Protein AF-A0A6G0QZG9-F1 (afdb_monomer)

Structure (mmCIF, N/CA/C/O backbone):
data_AF-A0A6G0QZG9-F1
#
_entry.id   AF-A0A6G0QZG9-F1
#
loop_
_atom_site.group_PDB
_atom_site.id
_atom_site.type_symbol
_atom_site.label_atom_id
_atom_site.label_alt_id
_atom_site.label_comp_id
_atom_site.label_asym_id
_atom_site.label_entity_id
_atom_site.label_seq_id
_atom_site.pdbx_PDB_ins_code
_atom_site.Cartn_x
_atom_site.Cartn_y
_atom_site.Cartn_z
_atom_site.occupancy
_atom_site.B_iso_or_equiv
_atom_site.auth_seq_id
_atom_site.auth_comp_id
_atom_site.auth_asym_id
_atom_site.auth_atom_id
_atom_site.pdbx_PDB_model_num
ATOM 1 N N . MET A 1 1 ? 0.981 11.782 -6.384 1.00 70.31 1 MET A N 1
ATOM 2 C CA . MET A 1 1 ? 1.969 10.908 -5.707 1.00 70.31 1 MET A CA 1
ATOM 3 C C . MET A 1 1 ? 1.257 9.768 -4.989 1.00 70.31 1 MET A C 1
ATOM 5 O O . MET A 1 1 ? 0.300 10.038 -4.273 1.00 70.31 1 MET A O 1
ATOM 9 N N . ILE A 1 2 ? 1.725 8.523 -5.145 1.00 73.62 2 ILE A N 1
ATOM 10 C CA . 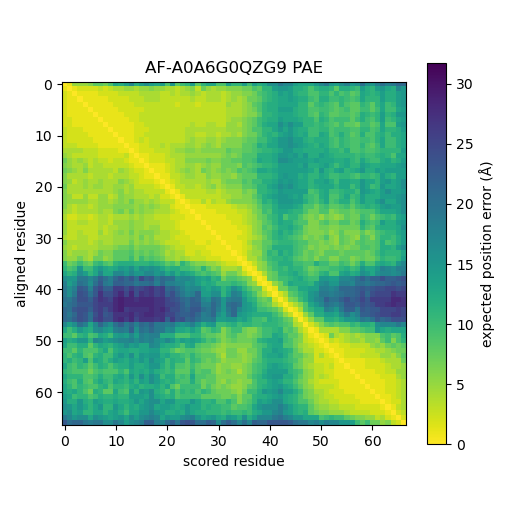ILE A 1 2 ? 1.129 7.322 -4.519 1.00 73.62 2 ILE A CA 1
ATOM 11 C C . ILE A 1 2 ? 1.026 7.436 -2.992 1.00 73.62 2 ILE A C 1
ATOM 13 O O . ILE A 1 2 ? 0.004 7.069 -2.422 1.00 73.62 2 ILE A O 1
ATOM 17 N N . VAL A 1 3 ? 2.043 8.000 -2.335 1.00 75.56 3 VAL A N 1
ATOM 18 C CA . VAL A 1 3 ? 2.071 8.170 -0.870 1.00 75.56 3 VAL A CA 1
ATOM 19 C C . VAL A 1 3 ? 0.908 9.034 -0.370 1.00 75.56 3 VAL A C 1
ATOM 21 O O . VAL A 1 3 ? 0.228 8.665 0.583 1.00 75.56 3 VAL A O 1
ATOM 24 N N . GLU A 1 4 ? 0.615 10.142 -1.050 1.00 77.75 4 GLU A N 1
ATOM 25 C CA . GLU A 1 4 ? -0.510 11.019 -0.698 1.00 77.75 4 GLU A CA 1
ATOM 26 C C . GLU A 1 4 ? -1.864 10.332 -0.909 1.00 77.75 4 GLU A C 1
ATOM 28 O O . GLU A 1 4 ? -2.797 10.520 -0.129 1.00 77.75 4 GLU A O 1
ATOM 33 N N . HIS A 1 5 ? -1.978 9.487 -1.936 1.00 81.69 5 HIS A N 1
ATOM 34 C CA . HIS A 1 5 ? -3.188 8.700 -2.154 1.00 81.69 5 HIS A CA 1
ATOM 35 C C . HIS A 1 5 ? -3.373 7.636 -1.062 1.00 81.69 5 HIS A C 1
ATOM 37 O O . HIS A 1 5 ? -4.468 7.486 -0.523 1.00 81.69 5 HIS A O 1
ATOM 43 N N . ALA A 1 6 ? -2.290 6.967 -0.661 1.00 82.88 6 ALA A N 1
ATOM 44 C CA . ALA A 1 6 ? -2.299 6.014 0.442 1.00 82.88 6 ALA A CA 1
ATOM 45 C C . ALA A 1 6 ? -2.689 6.677 1.774 1.00 82.88 6 ALA A C 1
ATOM 47 O O . ALA A 1 6 ? -3.496 6.121 2.515 1.00 82.88 6 ALA A O 1
ATOM 48 N N . ARG A 1 7 ? -2.209 7.900 2.047 1.00 83.81 7 ARG A N 1
ATOM 49 C CA . ARG A 1 7 ? -2.608 8.678 3.236 1.00 83.81 7 ARG A CA 1
ATOM 50 C C . ARG A 1 7 ? -4.109 8.960 3.249 1.00 83.81 7 ARG A C 1
ATOM 52 O O . ARG A 1 7 ? -4.767 8.744 4.263 1.00 83.81 7 ARG A O 1
ATOM 59 N N . LYS A 1 8 ? -4.674 9.373 2.110 1.00 85.94 8 LYS A N 1
ATOM 60 C CA . LYS A 1 8 ? -6.125 9.586 1.975 1.00 85.94 8 LYS A CA 1
ATOM 61 C C . LYS A 1 8 ? -6.921 8.298 2.193 1.00 85.94 8 LYS A C 1
ATOM 63 O O . LYS A 1 8 ? -7.975 8.341 2.822 1.00 85.94 8 LYS A O 1
ATOM 68 N N . LEU A 1 9 ? -6.424 7.159 1.707 1.00 84.12 9 LEU A N 1
ATOM 69 C CA . LEU A 1 9 ? -7.067 5.858 1.910 1.00 84.12 9 LEU A CA 1
ATOM 70 C C . LEU A 1 9 ? -7.043 5.418 3.374 1.00 84.12 9 LEU A C 1
ATOM 72 O O . LEU A 1 9 ? -8.067 4.960 3.863 1.00 84.12 9 LEU A O 1
ATOM 76 N N . VAL A 1 10 ? -5.932 5.617 4.087 1.00 86.94 10 VAL A N 1
ATOM 77 C CA . VAL A 1 10 ? -5.838 5.340 5.532 1.00 86.94 10 VAL A CA 1
ATOM 78 C C . VAL A 1 10 ? -6.918 6.095 6.311 1.00 86.94 10 VAL A C 1
ATOM 80 O O . VAL A 1 10 ? -7.605 5.503 7.143 1.00 86.94 10 VAL A O 1
ATOM 83 N N . VAL A 1 11 ? -7.124 7.377 5.987 1.00 85.94 11 VAL A N 1
ATOM 84 C CA . VAL A 1 11 ? -8.184 8.199 6.592 1.00 85.94 11 VAL A CA 1
ATOM 85 C C . VAL A 1 11 ? -9.572 7.689 6.200 1.00 85.94 11 VAL A C 1
ATOM 87 O O . VAL A 1 11 ? -10.433 7.521 7.062 1.00 85.94 11 VAL A O 1
ATOM 90 N N . LYS A 1 12 ? -9.797 7.402 4.912 1.00 87.75 12 LYS A N 1
ATOM 91 C CA . LYS A 1 12 ? -11.095 6.928 4.403 1.00 87.75 12 LYS A CA 1
ATOM 92 C C . LYS A 1 12 ? -11.503 5.583 5.011 1.00 87.75 12 LYS A C 1
ATOM 94 O O . LYS A 1 12 ? -12.675 5.385 5.307 1.00 87.75 12 LYS A O 1
ATOM 99 N N . LEU A 1 13 ? -10.539 4.689 5.211 1.00 85.25 13 LEU A N 1
ATOM 100 C CA . LEU A 1 13 ? -10.731 3.368 5.811 1.00 85.25 13 LEU A CA 1
ATOM 101 C C . LEU A 1 13 ? -10.726 3.401 7.347 1.00 85.25 13 LEU A C 1
ATOM 103 O O . LEU A 1 13 ? -10.875 2.353 7.964 1.00 85.25 13 LEU A O 1
ATOM 107 N N . ARG A 1 14 ? -10.569 4.583 7.968 1.00 87.75 14 ARG A N 1
ATOM 108 C CA . ARG A 1 14 ? -10.544 4.776 9.429 1.00 87.75 14 ARG A CA 1
ATOM 109 C C . ARG A 1 14 ? -9.577 3.823 10.144 1.00 87.75 14 ARG A C 1
ATOM 111 O O . ARG A 1 14 ? -9.880 3.324 11.224 1.00 87.75 14 ARG A O 1
ATOM 118 N N . ILE A 1 15 ? -8.413 3.574 9.541 1.00 83.38 15 ILE A N 1
ATOM 119 C CA . ILE A 1 15 ? -7.427 2.651 10.113 1.00 83.38 15 ILE A CA 1
ATOM 120 C C . ILE A 1 15 ? -6.889 3.255 11.425 1.00 83.38 15 ILE A C 1
ATOM 122 O O . ILE A 1 15 ? -6.393 4.392 11.400 1.00 83.38 15 ILE A O 1
ATOM 126 N N . PRO A 1 16 ? -6.961 2.528 12.558 1.00 86.12 16 PRO A N 1
ATOM 127 C CA . PRO A 1 16 ? -6.450 2.999 13.843 1.00 86.12 16 PRO A CA 1
ATOM 128 C C . PRO A 1 16 ? -4.969 3.382 13.743 1.00 86.12 16 PRO A C 1
ATOM 130 O O . PRO A 1 16 ? -4.231 2.660 13.074 1.00 86.12 16 PRO A O 1
ATOM 133 N N . PRO A 1 17 ? -4.497 4.449 14.421 1.00 83.00 17 PRO A N 1
ATOM 134 C CA . PRO A 1 17 ? -3.100 4.899 14.360 1.00 83.00 17 PRO A CA 1
ATOM 135 C C . PRO A 1 17 ? -2.074 3.787 14.611 1.00 83.00 17 PRO A C 1
ATOM 137 O O . PRO A 1 17 ? -1.030 3.750 13.967 1.00 83.00 17 PRO A O 1
ATOM 140 N N . GLU A 1 18 ? -2.408 2.844 15.492 1.00 87.12 18 GLU A N 1
ATOM 141 C CA . GLU A 1 18 ? -1.588 1.680 15.852 1.00 87.12 18 GLU A CA 1
ATOM 142 C C . GLU A 1 18 ? -1.372 0.701 14.686 1.00 87.12 18 GLU A C 1
ATOM 144 O O . GLU A 1 18 ? -0.372 -0.010 14.638 1.00 87.12 18 GLU A O 1
ATOM 149 N N . GLN A 1 19 ? -2.299 0.683 13.726 1.00 81.12 19 GLN A N 1
ATOM 150 C CA . GLN A 1 19 ? -2.292 -0.186 12.549 1.00 81.12 19 GLN A CA 1
ATOM 151 C C . GLN A 1 19 ? -1.907 0.564 11.268 1.00 81.12 19 GLN A C 1
ATOM 153 O O . GLN A 1 19 ? -1.865 -0.031 10.188 1.00 81.12 19 GLN A O 1
ATOM 158 N N . GLN A 1 20 ? -1.642 1.873 11.349 1.00 81.69 20 GLN A N 1
ATOM 159 C CA . GLN A 1 20 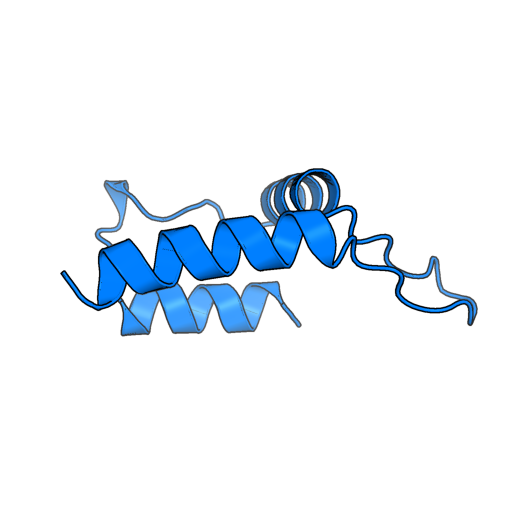? -1.317 2.649 10.161 1.00 81.69 20 GLN A CA 1
ATOM 160 C C . GLN A 1 20 ? 0.074 2.274 9.644 1.00 81.69 20 GLN A C 1
ATOM 162 O O . GLN A 1 20 ? 1.064 2.356 10.380 1.00 81.69 20 GLN A O 1
ATOM 167 N N . PRO A 1 21 ? 0.198 1.905 8.358 1.00 79.25 21 PRO A N 1
ATOM 168 C CA . PRO A 1 21 ? 1.506 1.701 7.765 1.00 79.25 21 PRO A CA 1
ATOM 169 C C . PRO A 1 21 ? 2.296 3.014 7.792 1.00 79.25 21 PRO A C 1
ATOM 171 O O . PRO A 1 21 ? 1.756 4.096 7.558 1.00 79.25 21 PRO A O 1
ATOM 174 N N . ARG A 1 22 ? 3.609 2.933 8.029 1.00 85.88 22 ARG A N 1
ATOM 175 C CA . ARG A 1 22 ? 4.503 4.096 7.932 1.00 85.88 22 ARG A CA 1
ATOM 176 C C . ARG A 1 22 ? 4.685 4.481 6.464 1.00 85.88 22 ARG A C 1
ATOM 178 O O . ARG A 1 22 ? 5.621 4.023 5.819 1.00 85.88 22 ARG A O 1
ATOM 185 N N . LEU A 1 23 ? 3.783 5.314 5.943 1.00 81.12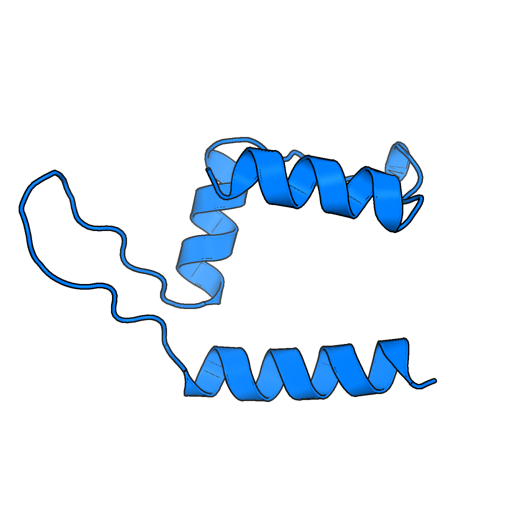 23 LEU A N 1
ATOM 186 C CA . LEU A 1 23 ? 3.716 5.755 4.542 1.00 81.12 23 LEU A CA 1
ATOM 187 C C . LEU A 1 23 ? 4.863 6.715 4.159 1.00 81.12 23 LEU A C 1
ATOM 189 O O . LEU A 1 23 ? 4.645 7.897 3.891 1.00 81.12 23 LEU A O 1
ATOM 193 N N . GLY A 1 24 ? 6.094 6.204 4.160 1.00 80.69 24 GLY A N 1
ATOM 194 C CA . GLY A 1 24 ? 7.312 6.893 3.729 1.00 80.69 24 GLY A CA 1
ATOM 195 C C . GLY A 1 24 ? 8.012 6.192 2.554 1.00 80.69 24 GLY A C 1
ATOM 196 O O . GLY A 1 24 ? 7.470 5.233 1.995 1.00 80.69 24 GLY A O 1
ATOM 197 N N . PRO A 1 25 ? 9.231 6.629 2.187 1.00 77.88 25 PRO A N 1
ATOM 198 C CA . PRO A 1 25 ? 9.987 6.061 1.067 1.00 77.88 25 PRO A CA 1
ATOM 199 C C . PRO A 1 25 ? 10.201 4.547 1.182 1.00 77.88 25 PRO A C 1
ATOM 201 O O . PRO A 1 25 ? 10.002 3.824 0.212 1.00 77.88 25 PRO A O 1
ATOM 204 N N . SER A 1 26 ? 10.517 4.041 2.378 1.00 80.50 26 SER A N 1
ATOM 205 C CA . SER A 1 26 ? 10.716 2.603 2.607 1.00 80.50 26 SER A CA 1
ATOM 206 C C . SER A 1 26 ? 9.441 1.788 2.3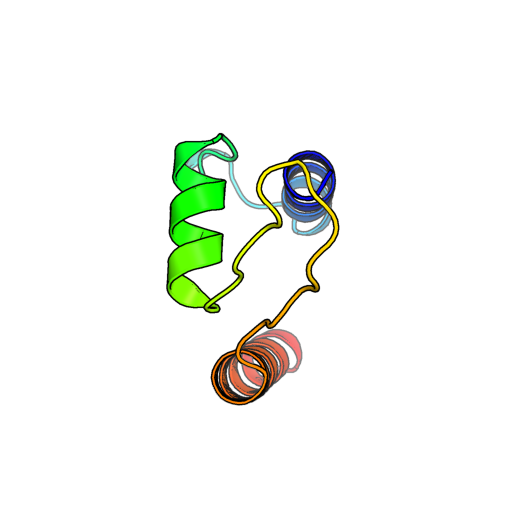81 1.00 80.50 26 SER A C 1
ATOM 208 O O . SER A 1 26 ? 9.498 0.710 1.800 1.00 80.50 26 SER A O 1
ATOM 210 N N . TRP A 1 27 ? 8.275 2.310 2.778 1.00 84.00 27 TRP A N 1
ATOM 211 C CA . TRP A 1 27 ? 6.990 1.659 2.497 1.00 84.00 27 TRP A CA 1
ATOM 212 C C . TRP A 1 27 ? 6.698 1.629 1.000 1.00 84.00 27 TRP A C 1
ATOM 214 O O . TRP A 1 27 ? 6.256 0.605 0.487 1.00 84.00 27 TRP A O 1
ATOM 224 N N . LEU A 1 28 ? 7.002 2.720 0.293 1.00 78.81 28 LEU A N 1
ATOM 225 C CA . LEU A 1 28 ? 6.852 2.775 -1.155 1.00 78.81 28 LEU A CA 1
ATOM 226 C C . LEU A 1 28 ? 7.779 1.766 -1.850 1.00 78.81 28 LEU A C 1
ATOM 228 O O . LEU A 1 28 ? 7.330 1.082 -2.762 1.00 78.81 28 LEU A O 1
ATOM 232 N N . HIS A 1 29 ? 9.022 1.605 -1.389 1.00 76.81 29 HIS A N 1
ATOM 233 C CA . HIS A 1 29 ? 9.939 0.582 -1.900 1.00 76.81 29 HIS A CA 1
ATOM 234 C C . HIS A 1 29 ? 9.446 -0.846 -1.641 1.00 76.81 29 HIS A C 1
ATOM 236 O O . HIS A 1 29 ? 9.499 -1.682 -2.541 1.00 76.81 29 HIS A O 1
ATOM 242 N N . CYS A 1 30 ? 8.912 -1.134 -0.451 1.00 81.44 30 CYS A N 1
ATOM 243 C CA . CYS A 1 30 ? 8.313 -2.439 -0.165 1.00 81.44 30 CYS A CA 1
ATOM 244 C C . CYS A 1 30 ? 7.078 -2.701 -1.039 1.00 81.44 30 CYS A C 1
ATOM 246 O O . CYS A 1 30 ? 6.908 -3.805 -1.552 1.00 81.44 30 CYS A O 1
ATOM 248 N N . LEU A 1 31 ? 6.235 -1.684 -1.243 1.00 77.88 31 LEU A N 1
ATOM 249 C CA . LEU A 1 31 ? 5.084 -1.750 -2.142 1.00 77.88 31 LEU A CA 1
ATOM 250 C C . LEU A 1 31 ? 5.536 -2.046 -3.579 1.00 77.88 31 LEU A C 1
ATOM 252 O O . LEU A 1 31 ? 4.979 -2.920 -4.238 1.00 77.88 31 LEU A O 1
ATOM 256 N N . GLN A 1 32 ? 6.579 -1.359 -4.043 1.00 76.19 32 GLN A N 1
ATOM 257 C CA . GLN A 1 32 ? 7.158 -1.568 -5.366 1.00 76.19 32 GLN A CA 1
ATOM 258 C C . GLN A 1 32 ? 7.681 -2.991 -5.539 1.00 76.19 32 GLN A C 1
ATOM 260 O O . GLN A 1 32 ? 7.317 -3.658 -6.503 1.00 76.19 32 GLN A O 1
ATOM 265 N N . ALA A 1 33 ? 8.484 -3.472 -4.588 1.00 77.62 33 ALA A N 1
ATOM 266 C CA . ALA A 1 33 ? 9.030 -4.823 -4.618 1.00 77.62 33 ALA A CA 1
ATOM 267 C C . ALA A 1 33 ? 7.921 -5.884 -4.628 1.00 77.62 33 ALA A C 1
ATOM 269 O O . ALA A 1 33 ? 8.000 -6.850 -5.382 1.00 77.62 33 ALA A O 1
ATOM 270 N N . ARG A 1 34 ? 6.859 -5.675 -3.841 1.00 76.31 34 ARG A N 1
ATOM 271 C CA . ARG A 1 34 ? 5.742 -6.617 -3.725 1.00 76.31 34 ARG A CA 1
ATOM 272 C C . ARG A 1 34 ? 4.947 -6.776 -5.018 1.00 76.31 34 ARG A C 1
ATOM 274 O O . ARG A 1 34 ? 4.550 -7.887 -5.340 1.00 76.31 34 ARG A O 1
ATOM 281 N N . TYR A 1 35 ? 4.715 -5.686 -5.743 1.00 72.50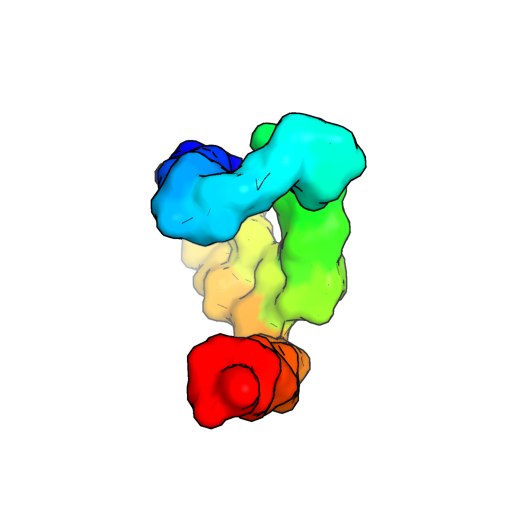 35 TYR A N 1
ATOM 282 C CA . TYR A 1 35 ? 3.905 -5.692 -6.969 1.00 72.50 35 TYR A CA 1
ATOM 283 C C . TYR A 1 35 ? 4.749 -5.649 -8.252 1.00 72.50 35 TYR A C 1
ATOM 285 O O . TYR A 1 35 ? 4.219 -5.478 -9.350 1.00 72.50 35 TYR A O 1
ATOM 293 N N . GLY A 1 36 ? 6.074 -5.776 -8.125 1.00 65.94 36 GLY A N 1
ATOM 294 C 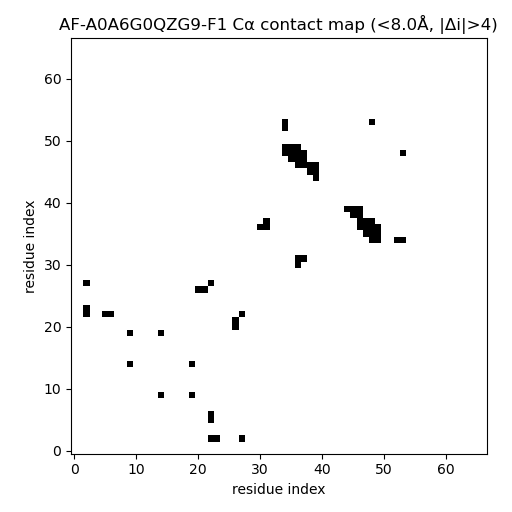CA . GLY A 1 36 ? 7.006 -5.677 -9.245 1.00 65.94 36 GLY A CA 1
ATOM 295 C C . GLY A 1 36 ? 6.994 -4.312 -9.939 1.00 65.94 36 GLY A C 1
ATOM 296 O O . GLY A 1 36 ? 7.387 -4.230 -11.096 1.00 65.94 36 GLY A O 1
ATOM 297 N N . VAL A 1 37 ? 6.539 -3.250 -9.264 1.00 66.81 37 VAL A N 1
ATOM 298 C CA . VAL A 1 37 ? 6.416 -1.904 -9.844 1.00 66.81 37 VAL A CA 1
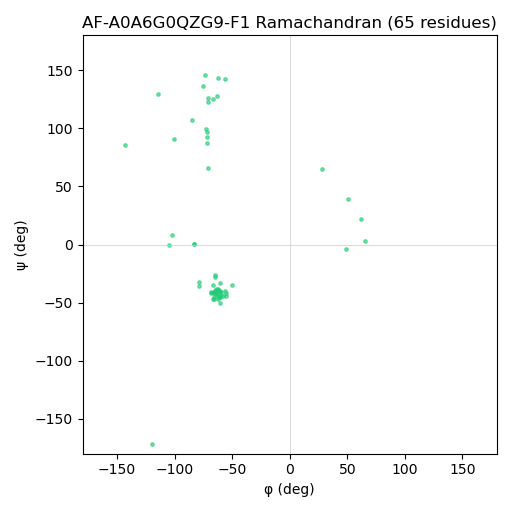ATOM 299 C C . VAL A 1 37 ? 7.815 -1.314 -10.004 1.00 66.81 37 VAL A C 1
ATOM 301 O O . VAL A 1 37 ? 8.407 -0.805 -9.048 1.00 66.81 37 VAL A O 1
ATOM 304 N N . LYS A 1 38 ? 8.356 -1.371 -11.220 1.00 60.38 38 LYS A N 1
ATOM 305 C CA . LYS A 1 38 ? 9.589 -0.667 -11.582 1.00 60.38 38 LYS A CA 1
ATOM 306 C C . LYS A 1 38 ? 9.234 0.764 -11.988 1.00 60.38 38 LYS A C 1
ATOM 308 O O . LYS A 1 38 ? 8.675 0.974 -13.055 1.00 60.38 38 LYS A O 1
ATOM 313 N N . TRP A 1 39 ? 9.546 1.747 -11.142 1.00 55.91 39 TRP A N 1
ATOM 314 C CA . TRP A 1 39 ? 9.414 3.155 -11.533 1.00 55.91 39 TRP A CA 1
ATOM 315 C C . TRP A 1 39 ? 10.523 3.548 -12.518 1.00 55.91 39 TRP A C 1
ATOM 317 O O . TRP A 1 39 ? 11.659 3.088 -12.349 1.00 55.91 39 TRP A O 1
ATOM 327 N N . PRO A 1 40 ? 10.248 4.439 -13.489 1.00 52.84 40 PRO A N 1
ATOM 328 C CA . PRO A 1 40 ? 11.284 4.959 -14.364 1.00 52.84 40 PRO A CA 1
ATOM 329 C C . PRO A 1 40 ? 12.295 5.750 -13.529 1.00 52.84 40 PRO A C 1
ATOM 331 O O . PRO A 1 40 ? 11.934 6.671 -12.790 1.00 52.84 40 PRO A O 1
ATOM 334 N N . ARG A 1 41 ? 13.585 5.438 -13.667 1.00 48.38 41 ARG A N 1
ATOM 335 C CA . ARG A 1 41 ? 14.641 6.365 -13.249 1.00 48.38 41 ARG A CA 1
ATOM 336 C C . ARG A 1 41 ? 14.666 7.524 -14.238 1.00 48.38 41 ARG A C 1
ATOM 338 O O . ARG A 1 41 ? 15.337 7.390 -15.242 1.00 48.38 41 ARG A O 1
ATOM 345 N N . ALA A 1 42 ? 13.953 8.619 -13.973 1.00 46.50 42 ALA A N 1
ATOM 346 C CA . ALA A 1 42 ? 14.065 9.938 -14.633 1.00 46.50 42 ALA A CA 1
ATOM 347 C C . ALA A 1 42 ? 14.075 10.020 -16.190 1.00 46.50 42 ALA A C 1
ATOM 349 O O . ALA A 1 42 ? 14.050 11.122 -16.723 1.00 46.50 42 ALA A O 1
ATOM 350 N N . PHE A 1 43 ? 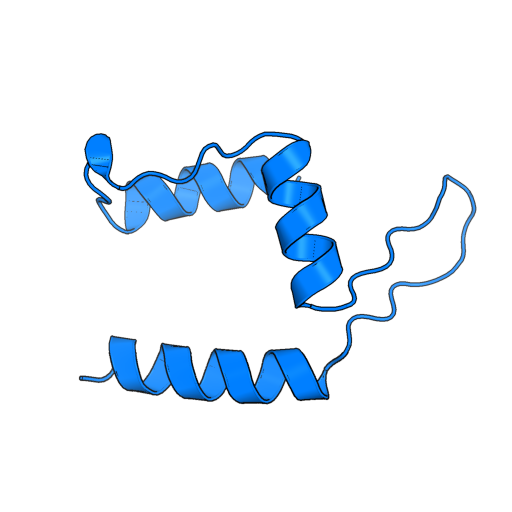14.055 8.912 -16.928 1.00 44.44 43 PHE A N 1
ATOM 351 C CA . PHE A 1 43 ? 14.207 8.821 -18.375 1.00 44.44 43 PHE A CA 1
ATOM 352 C C . PHE A 1 43 ? 13.287 7.707 -18.894 1.00 44.44 43 PHE A C 1
ATOM 354 O O . PHE A 1 43 ? 13.672 6.552 -19.012 1.00 44.44 43 PHE A O 1
ATOM 361 N N . GLY A 1 44 ? 12.029 8.068 -19.139 1.00 47.69 44 GLY A N 1
ATOM 362 C CA . GLY A 1 44 ? 11.310 7.678 -20.356 1.00 47.69 44 GLY A CA 1
ATOM 363 C C . GLY A 1 44 ? 10.956 6.218 -20.668 1.00 47.69 44 GLY A C 1
ATOM 364 O O . GLY A 1 44 ? 10.371 6.024 -21.725 1.00 47.69 44 GLY A O 1
ATOM 365 N N . GLU A 1 45 ? 11.227 5.214 -19.831 1.00 44.12 45 GLU A N 1
ATOM 366 C CA . GLU A 1 45 ? 10.829 3.824 -20.137 1.00 44.12 45 GLU A CA 1
ATOM 367 C C . GLU A 1 45 ? 9.771 3.269 -19.167 1.00 44.12 45 GLU A C 1
ATOM 369 O O . GLU A 1 45 ? 9.881 3.372 -17.943 1.00 44.12 45 GLU A O 1
ATOM 374 N N . SER A 1 46 ? 8.704 2.722 -19.754 1.00 47.78 46 SER A N 1
ATOM 375 C CA . SER A 1 46 ? 7.397 2.449 -19.148 1.00 47.78 46 SER A CA 1
ATOM 376 C C . SER A 1 46 ? 7.349 1.300 -18.125 1.00 47.78 46 SER A C 1
ATOM 378 O O . SER A 1 46 ? 7.630 0.142 -18.426 1.00 47.78 46 SER A O 1
ATOM 380 N N . ASP A 1 47 ? 6.905 1.649 -16.917 1.00 53.53 47 ASP A N 1
ATOM 381 C CA . ASP A 1 47 ? 5.740 1.124 -16.175 1.00 53.53 47 ASP A CA 1
ATOM 382 C C . ASP A 1 47 ? 5.285 -0.328 -16.440 1.00 53.53 47 ASP A C 1
ATOM 384 O O . ASP A 1 47 ? 4.178 -0.598 -16.905 1.00 53.53 47 ASP A O 1
ATOM 388 N N 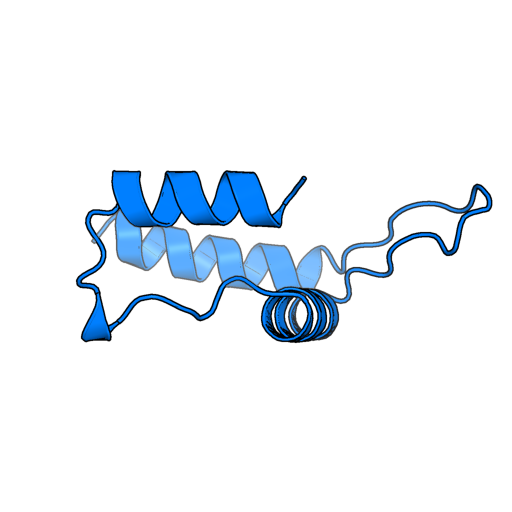. SER A 1 48 ? 6.125 -1.301 -16.095 1.00 55.09 48 SER A N 1
ATOM 389 C CA . SER A 1 48 ? 5.702 -2.705 -16.053 1.00 55.09 48 SER A CA 1
ATOM 390 C C . SER A 1 48 ? 5.421 -3.118 -14.613 1.00 55.09 48 SER A C 1
ATOM 392 O O . SER A 1 48 ? 6.317 -3.548 -13.889 1.00 55.09 48 SER A O 1
ATOM 394 N N . VAL A 1 49 ? 4.169 -2.950 -14.189 1.00 58.50 49 VAL A N 1
ATOM 395 C CA . VAL A 1 49 ? 3.625 -3.597 -12.988 1.00 58.50 49 VAL A CA 1
ATOM 396 C C . VAL A 1 49 ? 3.368 -5.065 -13.320 1.00 58.50 49 VAL A C 1
ATOM 398 O O . VAL A 1 49 ? 2.832 -5.366 -14.386 1.00 58.50 49 VAL A O 1
ATOM 401 N N . ASN A 1 50 ? 3.731 -5.991 -12.428 1.00 67.81 50 ASN A N 1
ATOM 402 C CA . ASN A 1 50 ? 3.399 -7.398 -12.636 1.00 67.81 50 ASN A CA 1
ATOM 403 C C . ASN A 1 50 ? 1.889 -7.595 -12.415 1.00 67.81 50 ASN A C 1
ATOM 405 O O . ASN A 1 50 ? 1.417 -7.709 -11.281 1.00 67.81 50 ASN A O 1
ATOM 409 N N . MET A 1 51 ? 1.135 -7.585 -13.515 1.00 64.94 51 MET A N 1
ATOM 410 C CA . MET A 1 51 ? -0.326 -7.635 -13.505 1.00 64.94 51 MET A CA 1
ATOM 411 C C . MET A 1 51 ? -0.873 -8.947 -12.936 1.00 64.94 51 MET A C 1
ATOM 413 O O . MET A 1 51 ? -1.942 -8.917 -12.333 1.00 64.94 51 MET A O 1
ATOM 417 N N . ASP A 1 52 ? -0.141 -10.059 -13.042 1.00 71.12 52 ASP A N 1
ATOM 418 C CA . ASP A 1 52 ? -0.556 -11.348 -12.475 1.00 71.12 52 ASP A CA 1
ATOM 419 C C . ASP A 1 52 ? -0.564 -11.295 -10.941 1.00 71.12 52 ASP A C 1
ATOM 421 O O . ASP A 1 52 ? -1.555 -11.636 -10.293 1.00 71.12 52 ASP A O 1
ATOM 425 N N . VAL A 1 53 ? 0.510 -10.757 -10.350 1.00 69.44 53 VAL A N 1
ATOM 426 C CA . VAL A 1 53 ? 0.620 -10.580 -8.891 1.00 69.44 53 VAL A CA 1
ATOM 427 C C . VAL A 1 53 ? -0.444 -9.611 -8.373 1.00 69.44 53 VAL A C 1
ATOM 429 O O . VAL A 1 53 ? -1.036 -9.832 -7.313 1.00 69.44 53 VAL A O 1
ATOM 432 N N . VAL A 1 54 ? -0.717 -8.541 -9.123 1.00 70.56 54 VAL A N 1
ATOM 433 C CA . VAL A 1 54 ? -1.760 -7.570 -8.769 1.00 70.56 54 VAL A CA 1
ATOM 434 C C . VAL A 1 54 ? -3.155 -8.182 -8.886 1.00 70.56 54 VAL A C 1
ATOM 436 O O . VAL A 1 54 ? -3.981 -7.946 -8.006 1.00 70.56 54 VAL A O 1
ATOM 439 N N . ALA A 1 55 ? -3.436 -8.979 -9.917 1.00 73.06 55 ALA A N 1
ATOM 440 C CA . ALA A 1 55 ? -4.751 -9.579 -10.132 1.00 73.06 55 ALA A CA 1
ATOM 441 C C . ALA A 1 55 ? -5.150 -10.521 -8.986 1.00 73.06 55 ALA A C 1
ATOM 443 O O . ALA A 1 55 ? -6.264 -10.415 -8.461 1.00 73.06 55 ALA A O 1
ATOM 444 N N . ASP A 1 56 ? -4.234 -11.384 -8.542 1.00 77.00 56 ASP A N 1
ATOM 445 C CA . ASP A 1 56 ? -4.479 -12.280 -7.409 1.00 77.00 56 ASP A CA 1
ATOM 446 C C . ASP A 1 56 ? -4.674 -11.517 -6.096 1.00 77.00 56 ASP A C 1
ATOM 448 O O . ASP A 1 56 ? -5.554 -11.846 -5.295 1.00 77.00 56 ASP A O 1
ATOM 452 N N . GLU A 1 57 ? -3.889 -10.464 -5.866 1.00 74.75 57 GLU A N 1
ATOM 453 C CA . GLU A 1 57 ? -4.038 -9.624 -4.681 1.00 74.75 57 GLU A CA 1
ATOM 454 C C . GLU A 1 57 ? -5.374 -8.865 -4.689 1.00 74.75 57 GLU A C 1
ATOM 456 O O . GLU A 1 57 ? -6.087 -8.868 -3.687 1.00 74.75 57 GLU A O 1
ATOM 461 N N . VAL A 1 58 ? -5.766 -8.275 -5.821 1.00 75.88 58 VAL A N 1
ATOM 462 C CA . VAL A 1 58 ? -7.057 -7.588 -5.971 1.00 75.88 58 VAL A CA 1
ATOM 463 C C . VAL A 1 58 ? -8.214 -8.557 -5.743 1.00 75.88 58 VAL A C 1
ATOM 465 O O . VAL A 1 58 ? -9.183 -8.200 -5.075 1.00 75.88 58 VAL A O 1
ATOM 468 N N . LYS A 1 59 ? -8.115 -9.799 -6.229 1.00 78.31 59 LYS A N 1
ATOM 469 C CA . LYS A 1 59 ? -9.118 -10.840 -5.976 1.00 78.31 59 LYS A CA 1
ATOM 470 C C . LYS A 1 59 ? -9.228 -11.171 -4.484 1.00 78.31 59 LYS A C 1
ATOM 472 O O . LYS A 1 59 ? -10.342 -11.282 -3.972 1.00 78.31 59 LYS A O 1
ATOM 477 N N . ARG A 1 60 ? -8.098 -11.277 -3.772 1.00 78.69 60 ARG A N 1
ATOM 478 C CA . ARG A 1 60 ? -8.082 -11.449 -2.307 1.00 78.69 60 ARG A CA 1
ATOM 479 C C . ARG A 1 60 ? -8.713 -10.257 -1.591 1.00 78.69 60 ARG A C 1
ATOM 481 O O . ARG A 1 60 ? -9.553 -10.459 -0.722 1.00 78.69 60 ARG A O 1
ATOM 488 N N . LEU A 1 61 ? -8.349 -9.034 -1.971 1.00 75.44 61 LEU A N 1
ATOM 489 C CA . LEU A 1 61 ? -8.865 -7.812 -1.354 1.00 75.44 61 LEU A CA 1
ATOM 490 C C . LEU A 1 61 ? -10.369 -7.648 -1.579 1.00 75.44 61 LEU A C 1
ATOM 492 O O . LEU A 1 61 ? -11.080 -7.343 -0.630 1.00 75.44 61 LEU A O 1
ATOM 496 N N . ARG A 1 62 ? -10.872 -7.918 -2.791 1.00 72.75 62 ARG A N 1
ATOM 497 C CA . ARG A 1 62 ? -12.319 -7.919 -3.071 1.00 72.75 62 ARG A CA 1
ATOM 498 C C . ARG A 1 62 ? -13.057 -8.905 -2.177 1.00 72.75 62 ARG A C 1
ATOM 500 O O . ARG A 1 62 ? -14.038 -8.526 -1.565 1.00 72.75 62 ARG A O 1
ATOM 507 N N . LYS A 1 63 ? -12.528 -10.121 -2.005 1.00 75.44 63 LYS A N 1
ATOM 508 C CA . LYS A 1 63 ? -13.132 -11.116 -1.108 1.00 75.44 63 LYS A CA 1
ATOM 509 C C . LYS A 1 63 ? -13.206 -10.648 0.352 1.00 75.44 63 LYS A C 1
ATOM 511 O O . LYS A 1 63 ? -14.124 -11.044 1.049 1.00 75.44 63 LYS A O 1
ATOM 516 N N . VAL A 1 64 ? -12.245 -9.847 0.815 1.00 73.44 64 VAL A N 1
ATOM 517 C CA . VAL A 1 64 ? -12.249 -9.284 2.178 1.00 73.44 64 VAL A CA 1
ATOM 518 C C . VAL A 1 64 ? -13.196 -8.088 2.300 1.00 73.44 64 VAL A C 1
ATOM 520 O O . VAL A 1 64 ? -13.751 -7.876 3.365 1.00 73.44 64 VAL A O 1
ATOM 523 N N . ILE A 1 65 ? -13.369 -7.302 1.235 1.00 70.94 65 ILE A N 1
ATOM 524 C CA . ILE A 1 65 ? -14.260 -6.130 1.221 1.00 70.94 65 ILE A CA 1
ATOM 525 C C . ILE A 1 65 ? -15.730 -6.538 1.043 1.00 70.94 65 ILE A C 1
ATOM 527 O O . ILE A 1 65 ? -16.606 -5.896 1.612 1.00 70.94 65 ILE A O 1
ATOM 531 N N . ASP A 1 66 ? -15.990 -7.579 0.250 1.00 68.00 66 ASP A N 1
ATOM 532 C CA . ASP A 1 66 ? -17.332 -8.110 -0.020 1.00 68.00 66 ASP A CA 1
ATOM 533 C C . ASP A 1 66 ? -17.825 -9.081 1.078 1.00 68.00 66 ASP A C 1
ATOM 535 O O . ASP A 1 66 ? -18.918 -9.636 0.952 1.00 68.00 66 ASP A O 1
ATOM 539 N N . SER A 1 67 ? -17.023 -9.318 2.125 1.00 51.09 67 SER A N 1
ATOM 540 C CA . SER A 1 67 ? -17.337 -10.205 3.256 1.00 51.09 67 SER A CA 1
ATOM 541 C C . SER A 1 67 ? -17.617 -9.425 4.530 1.00 51.09 67 SER A C 1
ATOM 543 O O . SER A 1 67 ? -18.359 -10.005 5.354 1.00 51.09 67 SER A O 1
#

Mean predicted aligned error: 9.43 Å

Secondary structure (DSSP, 8-state):
-HHHHHHHHHHHTT--GGG----SHHHHHHHHHHHT-----SS-------HHHHHHHHHHHHHHH--

Organism: NCBI:txid53985

Foldseek 3Di:
DVLVVLVVVCVVVVPPPVRRDPSDPVVVVVVCVQQVFDDDPVDDDDTDGPVVSVVVVVVVVCVVVVD

Solvent-accessible surface area (backbone atoms only — not comparable to full-atom values): 4103 Å² total; per-residue (Å²): 110,70,59,63,53,52,54,52,47,44,61,74,67,64,54,54,80,92,73,51,75,72,79,45,72,68,44,52,50,53,52,23,66,72,36,47,44,51,74,56,78,95,60,95,55,83,73,52,55,40,60,68,62,44,50,56,49,50,54,52,50,49,56,62,73,78,101

Radius of gyration: 13.86 Å; Cα contacts (8 Å, |Δi|>4): 34; chains: 1; bounding box: 32×23×36 Å

Sequence (67 aa):
MIVEHARKLVVKLRIPPEQQPRLGPSWLHCLQARYGVKWPRAFGESDSVNMDVVADEVKRLRKVIDS

pLDDT: mean 72.76, std 12.1, range [44.12, 87.75]

Nearest PDB structures (foldseek):
  7f9l-assembly2_B  TM=3.134E-01  e=6.935E+00  Plasmodium falciparum 3D7